Protein AF-A0A1B6JA89-F1 (afdb_monomer)

InterPro domains:
  IPR003101 Coactivator CBP, KIX domain [PF02172] (1-78)
  IPR003101 Coactivator CBP, KIX domain [PS50952] (1-77)
  IPR013178 Histone acetyltransferase Rtt109/CBP [PTHR13808] (1-125)
  IPR036529 Coactivator CBP, KIX domain superfamily [G3DSA:1.10.246.20] (1-84)
  IPR036529 Coactivator CBP, KIX domain superfamily [SSF47040] (1-83)

Solvent-accessible surface area (backbone atoms only — not comparable to full-atom values): 7714 Å² total; per-residue (Å²): 113,80,52,58,78,78,55,51,69,67,60,55,52,51,52,28,49,52,40,42,43,50,74,36,86,67,72,50,79,81,53,63,45,74,70,45,52,52,54,44,52,52,52,24,45,49,54,50,51,51,41,61,66,72,36,91,43,62,67,50,28,52,51,53,48,52,53,49,43,52,52,50,34,50,56,49,50,55,53,49,52,53,50,52,50,55,50,51,55,53,50,54,54,53,53,52,54,54,54,53,55,55,55,55,56,55,55,60,68,72,67,61,78,78,73,73,70,65,64,62,61,58,58,61,66,75,67,66,80,81,76,84,132

Radius of gyration: 36.79 Å; Cα contacts (8 Å, |Δi|>4): 42; chains: 1; bounding box: 69×22×114 Å

Sequence (133 aa):
KEWHQSVITNI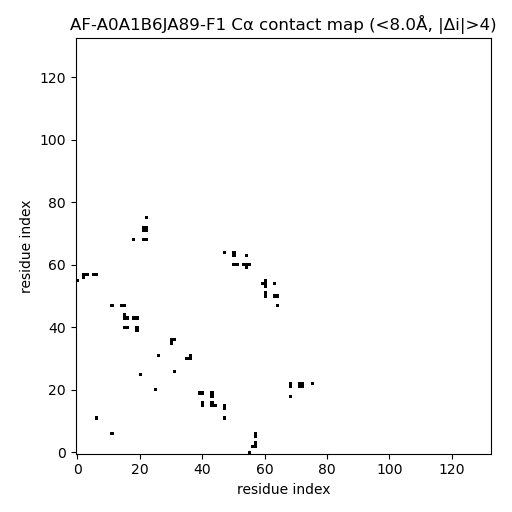RNHLVHKLVEAIFLSPDPNALREQGMHNLVAYARKIEGDMYKIANSKSEYYHLLAKKIYKIQKELEEKRQKRKELQMKQQEQQQQVQNQQQQQQQQQQQAQPQPPQQQQQQQQQQMRPTTGS

Organism: NCBI:txid320908

Secondary structure (DSSP, 8-state):
-GGGTTS-HHHHHHHHHHHHHHH-SS--TTTTSHHHHHHHHHHHHHHHHHHHHH-SSHHHHHHHHHHHHHHHHHHHHHHHHHHHHHHHHHHHHHHHHHHHHHHHHHHHHHTPPPPTHHHHHHHHHTT------

pLDDT: mean 77.43, std 12.8, range [49.16, 93.56]

Structure (mmCIF, N/CA/C/O backbone):
data_AF-A0A1B6JA89-F1
#
_entry.id   AF-A0A1B6JA89-F1
#
loop_
_atom_site.group_PDB
_atom_site.id
_atom_site.type_symbol
_atom_site.label_atom_id
_atom_site.label_alt_id
_atom_site.label_comp_id
_atom_site.label_asym_id
_atom_site.label_entity_id
_atom_site.label_seq_id
_atom_site.pdbx_PDB_ins_code
_atom_site.Cartn_x
_atom_site.Cartn_y
_atom_site.Cartn_z
_atom_site.occupancy
_atom_site.B_iso_or_equiv
_atom_site.auth_seq_id
_atom_site.auth_comp_id
_atom_site.auth_asym_id
_atom_site.auth_atom_id
_atom_site.pdbx_PDB_model_num
ATOM 1 N N . LYS A 1 1 ? 14.864 0.910 -23.995 1.00 75.75 1 LYS A N 1
ATOM 2 C CA . LYS A 1 1 ? 16.021 1.022 -23.072 1.00 75.75 1 LYS A CA 1
ATOM 3 C C . LYS A 1 1 ? 16.668 -0.359 -23.002 1.00 75.75 1 LYS A C 1
ATOM 5 O O . LYS A 1 1 ? 15.913 -1.308 -22.867 1.00 75.75 1 LYS A O 1
ATOM 10 N N . GLU A 1 2 ? 17.987 -0.524 -23.133 1.00 79.25 2 GLU A N 1
ATOM 11 C CA . GLU A 1 2 ? 18.596 -1.873 -23.247 1.00 79.25 2 GLU A CA 1
ATOM 12 C C . GLU A 1 2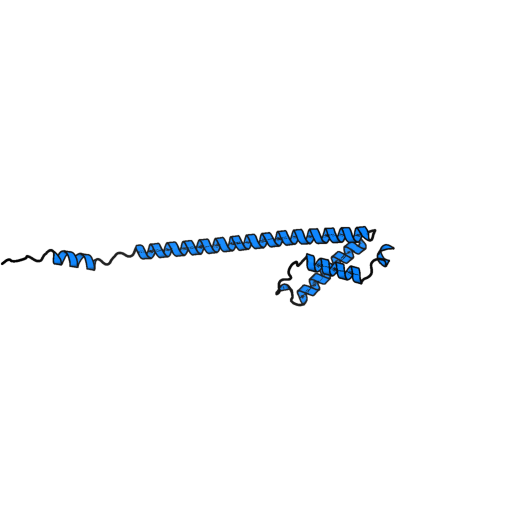 ? 18.285 -2.788 -22.052 1.00 79.25 2 GLU A C 1
ATOM 14 O O . GLU A 1 2 ? 17.995 -3.970 -22.219 1.00 79.25 2 GLU A O 1
ATOM 19 N N . TRP A 1 3 ? 18.188 -2.214 -20.849 1.00 86.25 3 TRP A N 1
ATOM 20 C CA . TRP A 1 3 ? 17.828 -2.956 -19.640 1.00 86.25 3 TRP A CA 1
ATOM 21 C C . TRP A 1 3 ? 16.427 -3.593 -19.687 1.00 86.25 3 TRP A C 1
ATOM 23 O O . TRP A 1 3 ? 16.172 -4.549 -18.954 1.00 86.25 3 TRP A O 1
ATOM 33 N N . HIS A 1 4 ? 15.525 -3.096 -20.548 1.00 84.50 4 HIS A N 1
ATOM 34 C CA . HIS A 1 4 ? 14.179 -3.647 -20.738 1.00 84.50 4 HIS A CA 1
ATOM 35 C C . HIS A 1 4 ? 14.213 -5.085 -21.253 1.00 84.50 4 HIS A C 1
ATOM 37 O O . HIS A 1 4 ? 13.359 -5.872 -20.855 1.00 84.50 4 HIS A O 1
ATOM 43 N N . GLN A 1 5 ? 15.210 -5.444 -22.068 1.00 80.19 5 GLN A N 1
ATOM 44 C CA . GLN A 1 5 ? 15.377 -6.815 -22.559 1.00 80.19 5 GLN A CA 1
ATOM 45 C C . GLN A 1 5 ? 15.901 -7.764 -21.473 1.00 80.19 5 GLN A C 1
ATOM 47 O O . GLN A 1 5 ? 15.612 -8.956 -21.486 1.00 80.19 5 GLN A O 1
ATOM 52 N N . SER A 1 6 ? 16.610 -7.229 -20.476 1.00 77.81 6 SER A N 1
ATOM 53 C CA . SER A 1 6 ? 17.123 -7.986 -19.327 1.00 77.81 6 SER A CA 1
ATOM 54 C C . SER A 1 6 ? 16.098 -8.170 -18.196 1.00 77.81 6 SER A C 1
ATOM 56 O O . SER A 1 6 ? 16.431 -8.743 -17.148 1.00 77.81 6 SER A O 1
ATOM 58 N N . VAL A 1 7 ? 14.880 -7.641 -18.356 1.00 77.50 7 VAL A N 1
ATOM 59 C CA . VAL A 1 7 ? 13.770 -7.766 -17.403 1.00 77.50 7 VAL A CA 1
ATOM 60 C C . VAL A 1 7 ? 12.639 -8.531 -18.079 1.00 77.50 7 VAL A C 1
ATOM 62 O O . VAL A 1 7 ? 11.746 -7.961 -18.700 1.00 77.50 7 VAL A O 1
ATOM 65 N N . ILE A 1 8 ? 12.696 -9.854 -17.943 1.00 83.25 8 ILE A N 1
ATOM 66 C CA . ILE A 1 8 ? 11.687 -10.761 -18.490 1.00 83.25 8 ILE A CA 1
ATOM 67 C C . ILE A 1 8 ? 10.342 -10.610 -17.767 1.00 83.25 8 ILE A C 1
ATOM 69 O O . ILE A 1 8 ? 10.282 -10.304 -16.572 1.00 83.25 8 ILE A O 1
ATOM 73 N N . THR A 1 9 ? 9.252 -10.895 -18.481 1.00 79.62 9 THR A N 1
ATOM 74 C CA . THR A 1 9 ? 7.862 -10.761 -18.007 1.00 79.62 9 THR A CA 1
ATOM 75 C C . THR A 1 9 ? 7.604 -11.471 -16.674 1.00 79.62 9 THR A C 1
ATOM 77 O O . THR A 1 9 ? 6.863 -10.958 -15.840 1.00 79.62 9 THR A O 1
ATOM 80 N N . ASN A 1 10 ? 8.269 -12.604 -16.423 1.00 82.62 10 ASN A N 1
ATOM 81 C CA . ASN A 1 10 ? 8.129 -13.345 -15.167 1.00 82.62 10 ASN A CA 1
ATOM 82 C C . ASN A 1 10 ? 8.577 -12.527 -13.939 1.00 82.62 10 ASN A C 1
ATOM 84 O O . ASN A 1 10 ? 7.904 -12.512 -12.913 1.00 82.62 10 ASN A O 1
ATOM 88 N N . ILE A 1 11 ? 9.676 -11.775 -14.061 1.00 84.62 11 ILE A N 1
ATOM 89 C CA . ILE A 1 11 ? 10.183 -10.922 -12.976 1.00 84.62 11 ILE A CA 1
ATOM 90 C C . ILE A 1 11 ? 9.214 -9.765 -12.717 1.00 84.62 11 ILE A C 1
ATOM 92 O O . ILE A 1 11 ? 8.939 -9.442 -11.564 1.00 84.62 11 ILE A O 1
ATOM 96 N N . ARG A 1 12 ? 8.645 -9.174 -13.773 1.00 86.00 12 ARG A N 1
ATOM 97 C CA . ARG A 1 12 ? 7.640 -8.106 -13.644 1.00 86.00 12 ARG A CA 1
ATOM 98 C C . ARG A 1 12 ? 6.386 -8.609 -12.930 1.00 86.00 12 ARG A C 1
ATOM 100 O O . ARG A 1 12 ? 5.909 -7.958 -12.006 1.00 86.00 12 ARG A O 1
ATOM 107 N N . ASN A 1 13 ? 5.914 -9.805 -13.279 1.00 86.25 13 ASN A N 1
ATOM 108 C CA . ASN A 1 13 ? 4.784 -10.445 -12.602 1.00 86.25 13 ASN A CA 1
ATOM 109 C C . ASN A 1 13 ? 5.080 -10.729 -11.123 1.00 86.25 13 ASN A C 1
ATOM 111 O O . ASN A 1 13 ? 4.248 -10.439 -10.265 1.00 86.25 13 ASN A O 1
ATOM 115 N N . HIS A 1 14 ? 6.280 -11.216 -10.804 1.00 87.31 14 HIS A N 1
ATOM 116 C CA . HIS A 1 14 ? 6.682 -11.440 -9.417 1.00 87.31 14 HIS A CA 1
ATOM 117 C C . HIS A 1 14 ? 6.684 -10.142 -8.589 1.00 87.31 14 HIS A C 1
ATOM 119 O O . HIS A 1 14 ? 6.227 -10.129 -7.448 1.00 87.31 14 HIS A O 1
ATOM 125 N N . LEU A 1 15 ? 7.137 -9.026 -9.168 1.00 86.88 15 LEU A N 1
ATOM 126 C CA . LEU A 1 15 ? 7.120 -7.719 -8.498 1.00 86.88 15 LEU A CA 1
ATOM 127 C C . LEU A 1 15 ? 5.700 -7.183 -8.300 1.00 86.88 15 LEU A C 1
ATOM 129 O O . LEU A 1 15 ? 5.414 -6.593 -7.261 1.00 86.88 15 LEU A O 1
ATOM 133 N N . VAL A 1 16 ? 4.800 -7.424 -9.256 1.00 87.12 16 VAL A N 1
ATOM 134 C CA . VAL A 1 16 ? 3.367 -7.130 -9.103 1.00 87.12 16 VAL A CA 1
ATOM 135 C C . VAL A 1 16 ? 2.777 -7.929 -7.943 1.00 87.12 16 VAL A C 1
ATOM 137 O O . VAL A 1 16 ? 2.050 -7.364 -7.133 1.00 87.12 16 VAL A O 1
ATOM 140 N N . HIS A 1 17 ? 3.115 -9.213 -7.813 1.00 85.56 17 HIS A N 1
ATOM 141 C CA . HIS A 1 17 ? 2.627 -10.034 -6.701 1.00 85.56 17 HIS A CA 1
ATOM 142 C C . HIS A 1 17 ? 3.181 -9.539 -5.360 1.00 85.56 17 HIS A C 1
ATOM 144 O O . HIS A 1 17 ? 2.409 -9.346 -4.427 1.00 85.56 17 HIS A O 1
ATOM 150 N N . LYS A 1 18 ? 4.475 -9.197 -5.291 1.00 85.44 18 LYS A N 1
ATOM 151 C CA . LYS A 1 18 ? 5.070 -8.564 -4.101 1.00 85.44 18 LYS A CA 1
ATOM 152 C C . LYS A 1 18 ? 4.426 -7.221 -3.750 1.00 85.44 18 LYS A C 1
ATOM 154 O O . LYS A 1 18 ? 4.301 -6.901 -2.574 1.00 85.44 18 LYS A O 1
ATOM 159 N N . LEU A 1 19 ? 4.012 -6.430 -4.744 1.00 85.62 19 LEU A N 1
ATOM 160 C CA . LEU A 1 19 ? 3.225 -5.213 -4.525 1.00 85.62 19 LEU A CA 1
ATOM 161 C C . LEU A 1 19 ? 1.858 -5.548 -3.915 1.00 85.62 19 LEU A C 1
ATOM 163 O O . LEU A 1 19 ? 1.465 -4.902 -2.953 1.00 85.62 19 LEU A O 1
ATOM 167 N N . VAL A 1 20 ? 1.151 -6.557 -4.428 1.00 84.81 20 VAL A N 1
ATOM 168 C CA . VAL A 1 20 ? -0.150 -6.983 -3.881 1.00 84.81 20 VAL A CA 1
ATOM 169 C C . VAL A 1 20 ? -0.011 -7.493 -2.441 1.00 84.81 20 VAL A C 1
ATOM 171 O O . VAL A 1 20 ? -0.752 -7.036 -1.572 1.00 84.81 20 VAL A O 1
ATOM 174 N N . GLU A 1 21 ? 0.970 -8.356 -2.166 1.00 81.81 21 GLU A N 1
ATOM 175 C CA . GLU A 1 21 ? 1.283 -8.866 -0.818 1.00 81.81 21 GLU A CA 1
ATOM 176 C C . GLU A 1 21 ? 1.639 -7.737 0.154 1.00 81.81 21 GLU A C 1
ATOM 178 O O . GLU A 1 21 ? 1.173 -7.703 1.288 1.00 81.81 21 GLU A O 1
ATOM 183 N N . ALA A 1 22 ? 2.444 -6.773 -0.295 1.00 81.38 22 ALA A N 1
ATOM 184 C CA . ALA A 1 22 ? 2.820 -5.621 0.510 1.00 81.38 22 ALA A CA 1
ATOM 185 C C . ALA A 1 22 ? 1.625 -4.732 0.877 1.00 81.38 22 ALA A C 1
ATOM 187 O O . ALA A 1 22 ? 1.584 -4.168 1.966 1.00 81.38 22 ALA A O 1
ATOM 188 N N . ILE A 1 23 ? 0.669 -4.576 -0.036 1.00 77.38 23 ILE A N 1
ATOM 189 C CA . ILE A 1 23 ? -0.534 -3.772 0.198 1.00 77.38 23 ILE A CA 1
ATOM 190 C C . ILE A 1 23 ? -1.488 -4.521 1.147 1.00 77.38 23 ILE A C 1
ATOM 192 O O . ILE A 1 23 ? -2.171 -3.889 1.952 1.00 77.38 23 ILE A O 1
ATOM 196 N N . PHE A 1 24 ? -1.498 -5.856 1.117 1.00 67.62 24 PHE A N 1
ATOM 197 C CA . PHE A 1 24 ? -2.346 -6.690 1.969 1.00 67.62 24 PHE A CA 1
ATOM 198 C C . PHE A 1 24 ? -1.524 -7.747 2.700 1.00 67.62 24 PHE A C 1
ATOM 200 O O . PHE A 1 24 ? -1.560 -8.926 2.361 1.00 67.62 24 PHE A O 1
ATOM 207 N N . LEU A 1 25 ? -0.848 -7.324 3.774 1.00 65.25 25 LEU A N 1
ATOM 208 C CA . LEU A 1 25 ? -0.126 -8.212 4.699 1.00 65.25 25 LEU A CA 1
ATOM 209 C C . LEU A 1 25 ? -1.024 -9.313 5.316 1.00 65.25 25 LEU A C 1
ATOM 211 O O . LEU A 1 25 ? -0.522 -10.273 5.889 1.00 65.25 25 LEU A O 1
ATOM 215 N N . SER A 1 26 ? -2.349 -9.189 5.185 1.00 58.03 26 SER A N 1
ATOM 216 C CA . SER A 1 26 ? -3.329 -10.265 5.332 1.00 58.03 26 SER A CA 1
ATOM 217 C C . SER A 1 26 ? -4.578 -9.861 4.536 1.00 58.03 26 SER A C 1
ATOM 219 O O . SER A 1 26 ? -5.237 -8.890 4.922 1.00 58.03 26 SER A O 1
ATOM 221 N N . PRO A 1 27 ? -4.882 -10.488 3.386 1.00 60.62 27 PRO A N 1
ATOM 222 C CA . PRO A 1 27 ? -6.112 -10.187 2.671 1.00 60.62 27 PRO A CA 1
ATOM 223 C C . PRO A 1 27 ? -7.287 -10.584 3.566 1.00 60.62 27 PRO A C 1
ATOM 225 O O . PRO A 1 27 ? -7.443 -11.752 3.916 1.00 60.62 27 PRO A O 1
ATOM 228 N N . ASP A 1 28 ? -8.088 -9.595 3.967 1.00 60.41 28 ASP A N 1
ATOM 229 C CA . ASP A 1 28 ? -9.354 -9.830 4.659 1.00 60.41 28 ASP A CA 1
ATOM 230 C C . ASP A 1 28 ? -10.153 -10.868 3.843 1.00 60.41 28 ASP A C 1
ATOM 232 O O . ASP A 1 28 ? -10.322 -10.669 2.632 1.00 60.41 28 ASP A O 1
ATOM 236 N N . PRO A 1 29 ? -10.639 -11.966 4.452 1.00 60.84 29 PRO A N 1
ATOM 237 C CA . PRO A 1 29 ? -11.468 -12.958 3.768 1.00 60.84 29 PRO A CA 1
ATOM 238 C C . PRO A 1 29 ? -12.640 -12.331 2.995 1.00 60.84 29 PRO A C 1
ATOM 240 O O . PRO A 1 29 ? -13.044 -12.846 1.954 1.00 60.84 29 PRO A O 1
ATOM 243 N N . ASN A 1 30 ? -13.145 -11.177 3.449 1.00 60.94 30 ASN A N 1
ATOM 244 C CA . ASN A 1 30 ? -14.200 -10.425 2.768 1.00 60.94 30 ASN A CA 1
ATOM 245 C C . ASN A 1 30 ? -13.710 -9.642 1.535 1.00 60.94 30 ASN A C 1
ATOM 247 O O . ASN A 1 30 ? -14.487 -9.408 0.606 1.00 60.94 30 ASN A O 1
ATOM 251 N N . ALA A 1 31 ? -12.435 -9.240 1.501 1.00 58.47 31 ALA A N 1
ATOM 252 C CA . ALA A 1 31 ? -11.805 -8.552 0.368 1.00 58.47 31 ALA A CA 1
ATOM 253 C C . ALA A 1 31 ? -11.374 -9.517 -0.753 1.00 58.47 31 ALA A C 1
ATOM 255 O O . ALA A 1 31 ? -11.175 -9.093 -1.892 1.00 58.47 31 ALA A O 1
ATOM 256 N N . LEU A 1 32 ? -11.282 -10.813 -0.442 1.00 59.03 32 LEU A N 1
ATOM 257 C CA . LEU A 1 32 ? -10.974 -11.912 -1.363 1.00 59.03 32 LEU A CA 1
ATOM 258 C C . LEU A 1 32 ? -12.098 -12.237 -2.361 1.00 59.03 32 LEU A C 1
ATOM 260 O O . LEU A 1 32 ? -11.931 -13.123 -3.198 1.00 59.03 32 LEU A O 1
ATOM 264 N N . ARG A 1 33 ? -13.233 -11.527 -2.316 1.00 64.44 33 ARG A N 1
ATOM 265 C CA . ARG A 1 33 ? -14.268 -11.645 -3.352 1.00 64.44 33 ARG A CA 1
ATOM 266 C C . ARG A 1 33 ? -13.659 -11.258 -4.704 1.00 64.44 33 ARG A C 1
ATOM 268 O O . ARG A 1 33 ? -12.964 -10.252 -4.802 1.00 64.44 33 ARG A O 1
ATOM 275 N N . GLU A 1 34 ? -13.931 -12.057 -5.733 1.00 58.84 34 GLU A N 1
ATOM 276 C CA . GLU A 1 34 ? -13.275 -12.093 -7.057 1.00 58.84 34 GLU A CA 1
ATOM 277 C C . GLU A 1 34 ? -12.949 -10.716 -7.681 1.00 58.84 34 GLU A C 1
ATOM 279 O O . GLU A 1 34 ? -11.886 -10.507 -8.265 1.00 58.84 34 GLU A O 1
ATOM 284 N N . GLN A 1 35 ? -13.829 -9.729 -7.494 1.00 64.69 35 GLN A N 1
ATOM 285 C CA . GLN A 1 35 ? -13.657 -8.365 -8.003 1.00 64.69 35 GLN A CA 1
ATOM 286 C C . GLN A 1 35 ? -12.562 -7.560 -7.272 1.00 64.69 35 GLN A C 1
ATOM 288 O O . GLN A 1 35 ? -11.905 -6.710 -7.876 1.00 64.69 35 GLN A O 1
ATOM 293 N N . GLY A 1 36 ? -12.337 -7.825 -5.982 1.00 72.50 36 GLY A N 1
ATOM 294 C CA . GLY A 1 36 ? -11.298 -7.188 -5.175 1.00 72.50 36 GLY A CA 1
ATOM 295 C C . GLY A 1 36 ? -9.904 -7.572 -5.658 1.00 72.50 36 GLY A C 1
ATOM 296 O O . GLY A 1 36 ? -9.111 -6.697 -6.000 1.00 72.50 36 GLY A O 1
ATOM 297 N N . MET A 1 37 ? -9.635 -8.872 -5.792 1.00 76.38 37 MET A N 1
ATOM 298 C CA . MET A 1 37 ? -8.329 -9.385 -6.225 1.00 76.38 37 MET A CA 1
ATOM 299 C C . MET A 1 37 ? -7.909 -8.818 -7.592 1.00 76.38 37 MET A C 1
ATOM 301 O O . MET A 1 37 ? -6.779 -8.350 -7.753 1.00 76.38 37 MET A O 1
ATOM 305 N N . HIS A 1 38 ? -8.828 -8.782 -8.564 1.00 80.31 38 HIS A N 1
ATOM 306 C CA . HIS A 1 38 ? -8.550 -8.240 -9.898 1.00 80.31 38 HIS A CA 1
ATOM 307 C C . HIS A 1 38 ? -8.194 -6.747 -9.874 1.00 80.31 38 HIS A C 1
ATOM 309 O O . HIS A 1 38 ? -7.224 -6.338 -10.519 1.00 80.31 38 HIS A O 1
ATOM 315 N N . ASN A 1 39 ? -8.912 -5.938 -9.090 1.00 82.56 39 ASN A N 1
ATOM 316 C CA . ASN A 1 39 ? -8.631 -4.505 -8.963 1.00 82.56 39 ASN A CA 1
ATOM 317 C C . ASN A 1 39 ? -7.256 -4.239 -8.334 1.00 82.56 39 ASN A C 1
ATOM 319 O O . ASN A 1 39 ? -6.553 -3.308 -8.736 1.00 82.56 39 ASN A O 1
ATOM 323 N N . LEU A 1 40 ? -6.843 -5.077 -7.383 1.00 82.81 40 LEU A N 1
ATOM 324 C CA . LEU A 1 40 ? -5.543 -4.962 -6.724 1.00 82.81 40 LEU A CA 1
ATOM 325 C C . LEU A 1 40 ? -4.392 -5.316 -7.654 1.00 82.81 40 LEU A C 1
ATOM 327 O O . LEU A 1 40 ? -3.414 -4.572 -7.741 1.00 82.81 40 LEU A O 1
ATOM 331 N N . VAL A 1 41 ? -4.536 -6.410 -8.400 1.00 84.81 41 VAL A N 1
ATOM 332 C CA . VAL A 1 41 ? -3.557 -6.798 -9.418 1.00 84.81 41 VAL A CA 1
ATOM 333 C C . VAL A 1 41 ? -3.457 -5.715 -10.495 1.00 84.81 41 VAL A C 1
ATOM 335 O O . VAL A 1 41 ? -2.349 -5.364 -10.903 1.00 84.81 41 VAL A O 1
ATOM 338 N N . ALA A 1 42 ? -4.578 -5.127 -10.923 1.00 88.62 42 ALA A N 1
ATOM 339 C CA . ALA A 1 42 ? -4.579 -4.021 -11.880 1.00 88.62 42 ALA A CA 1
ATOM 340 C C . ALA A 1 42 ? -3.846 -2.780 -11.337 1.00 88.62 42 ALA A C 1
ATOM 342 O O . ALA A 1 42 ? -3.020 -2.190 -12.039 1.00 88.62 42 ALA A O 1
ATOM 343 N N . TYR A 1 43 ? -4.087 -2.414 -10.076 1.00 88.56 43 TYR A N 1
ATOM 344 C CA . TYR A 1 43 ? -3.399 -1.300 -9.422 1.00 88.56 43 TYR A CA 1
ATOM 345 C C . TYR A 1 43 ? -1.887 -1.546 -9.291 1.00 88.56 43 TYR A C 1
ATOM 347 O O . TYR A 1 43 ? -1.082 -0.684 -9.654 1.00 88.56 43 TYR A O 1
ATOM 355 N N . ALA A 1 44 ? -1.487 -2.741 -8.851 1.00 89.56 44 ALA A N 1
ATOM 356 C CA . ALA A 1 44 ? -0.083 -3.129 -8.738 1.00 89.56 44 ALA A CA 1
ATOM 357 C C . ALA A 1 44 ? 0.625 -3.159 -10.106 1.00 89.56 44 ALA A C 1
ATOM 359 O O . ALA A 1 44 ? 1.745 -2.658 -10.224 1.00 89.56 44 ALA A O 1
ATOM 360 N N . ARG A 1 45 ? -0.040 -3.651 -11.163 1.00 90.75 45 ARG A N 1
ATOM 361 C CA . ARG A 1 45 ? 0.469 -3.584 -12.547 1.00 90.75 45 ARG A CA 1
ATOM 362 C C . ARG A 1 45 ? 0.675 -2.154 -13.023 1.00 90.75 45 ARG A C 1
ATOM 364 O O . ARG A 1 45 ? 1.662 -1.886 -13.699 1.00 90.75 45 ARG A O 1
ATOM 371 N N . LYS A 1 46 ? -0.226 -1.232 -12.672 1.00 92.00 46 LYS A N 1
ATOM 372 C CA . LYS A 1 46 ? -0.071 0.184 -13.025 1.00 92.00 46 LYS A CA 1
ATOM 373 C C . LYS A 1 46 ? 1.173 0.781 -12.367 1.00 92.00 46 LYS A C 1
ATOM 375 O O . LYS A 1 46 ? 1.986 1.380 -13.061 1.00 92.00 46 LYS A O 1
ATOM 380 N N . ILE A 1 47 ? 1.358 0.551 -11.065 1.00 90.94 47 ILE A N 1
ATOM 381 C CA . ILE A 1 47 ? 2.552 1.008 -10.337 1.00 90.94 47 ILE A CA 1
ATOM 382 C C . ILE A 1 47 ? 3.825 0.440 -10.969 1.00 90.94 47 ILE A C 1
ATOM 384 O O . ILE A 1 47 ? 4.764 1.189 -11.231 1.00 90.94 47 ILE A O 1
ATOM 388 N N . GLU A 1 48 ? 3.859 -0.870 -11.214 1.00 93.31 48 GLU A N 1
ATOM 389 C CA . GLU A 1 48 ? 5.001 -1.524 -11.850 1.00 93.31 48 GLU A CA 1
ATOM 390 C C . GLU A 1 48 ? 5.298 -0.924 -13.224 1.00 93.31 48 GLU A C 1
ATOM 392 O O . GLU A 1 48 ? 6.443 -0.562 -13.495 1.00 93.31 48 GLU A O 1
ATOM 397 N N . GLY A 1 49 ? 4.268 -0.751 -14.052 1.00 92.56 49 GLY A N 1
ATOM 398 C CA . GLY A 1 49 ? 4.392 -0.171 -15.382 1.00 92.56 49 GLY A CA 1
ATOM 399 C C . GLY A 1 49 ? 4.897 1.271 -15.357 1.00 92.56 49 GLY A C 1
ATOM 400 O O . GLY A 1 49 ? 5.722 1.640 -16.194 1.00 92.56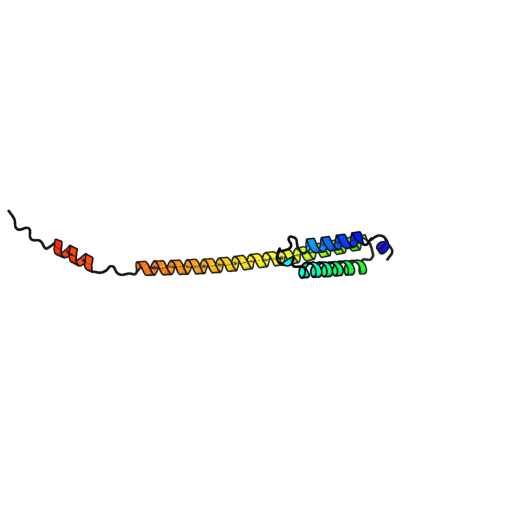 49 GLY A O 1
ATOM 401 N N . ASP A 1 50 ? 4.458 2.072 -14.386 1.00 92.69 50 ASP A N 1
ATOM 402 C CA . ASP A 1 50 ? 4.942 3.440 -14.200 1.00 92.69 50 ASP A CA 1
ATOM 403 C C . ASP A 1 50 ? 6.427 3.436 -13.813 1.00 92.69 50 ASP A C 1
ATOM 405 O O . ASP A 1 50 ? 7.224 4.126 -14.453 1.00 92.69 50 ASP A O 1
ATOM 409 N N . MET A 1 51 ? 6.835 2.598 -12.849 1.00 92.19 51 MET A N 1
ATOM 410 C CA . MET A 1 51 ? 8.247 2.471 -12.450 1.00 92.19 51 MET A CA 1
ATOM 411 C C . MET A 1 51 ? 9.120 1.968 -13.609 1.00 92.19 51 MET A C 1
ATOM 413 O O . MET A 1 51 ? 10.233 2.456 -13.814 1.00 92.19 51 MET A O 1
ATOM 417 N N . TYR A 1 52 ? 8.599 1.034 -14.407 1.00 89.12 52 TYR A N 1
ATOM 418 C CA . TYR A 1 52 ? 9.279 0.472 -15.573 1.00 89.12 52 TYR A CA 1
ATOM 419 C C . TYR A 1 52 ? 9.531 1.511 -16.676 1.00 89.12 52 TYR A C 1
ATOM 421 O O . TYR A 1 52 ? 10.558 1.471 -17.363 1.00 89.12 52 TYR A O 1
ATOM 429 N N . LYS A 1 53 ? 8.604 2.461 -16.849 1.00 90.38 53 LYS A N 1
ATOM 430 C CA . LYS A 1 53 ? 8.739 3.558 -17.816 1.00 90.38 53 LYS A CA 1
ATOM 431 C C . LYS A 1 53 ? 9.727 4.621 -17.338 1.00 90.38 53 LYS A C 1
ATOM 433 O O . LYS A 1 53 ? 10.581 5.033 -18.129 1.00 90.38 53 LYS A O 1
ATOM 438 N N . ILE A 1 54 ? 9.641 5.042 -16.073 1.00 91.75 54 ILE A N 1
ATOM 439 C CA . ILE A 1 54 ? 10.462 6.150 -15.551 1.00 91.75 54 ILE A CA 1
ATOM 440 C C . ILE A 1 54 ? 11.921 5.754 -15.299 1.00 91.75 54 ILE A C 1
ATOM 442 O O . ILE A 1 54 ? 12.804 6.581 -15.498 1.00 91.75 54 ILE A O 1
ATOM 446 N N . ALA A 1 55 ? 12.200 4.501 -14.929 1.00 93.12 55 ALA A N 1
ATOM 447 C CA . ALA A 1 55 ? 13.553 4.070 -14.586 1.00 93.12 55 ALA A CA 1
ATOM 448 C C . ALA A 1 55 ? 14.500 4.086 -15.794 1.00 93.12 55 ALA A C 1
ATOM 450 O O . ALA A 1 55 ? 14.157 3.634 -16.892 1.00 93.12 55 ALA A O 1
ATOM 451 N N . ASN A 1 56 ? 15.719 4.576 -15.609 1.00 91.31 56 ASN A N 1
ATOM 452 C CA . ASN A 1 56 ? 16.749 4.636 -16.646 1.00 91.31 56 ASN A CA 1
ATOM 453 C C . ASN A 1 56 ? 17.657 3.404 -16.628 1.00 91.31 56 ASN A C 1
ATOM 455 O O . ASN A 1 56 ? 18.260 3.080 -17.648 1.00 91.31 56 ASN A O 1
ATOM 459 N N . SER A 1 57 ? 17.674 2.663 -15.517 1.00 91.56 57 SER A N 1
ATOM 460 C CA . SER A 1 57 ? 18.415 1.409 -15.366 1.00 91.56 57 SER A CA 1
ATOM 461 C C . SER A 1 57 ? 17.610 0.327 -14.638 1.00 91.56 57 SER A C 1
ATOM 463 O O . SER A 1 57 ? 16.645 0.611 -13.928 1.00 91.56 57 SER A O 1
ATOM 465 N N . LYS A 1 58 ? 18.056 -0.932 -14.758 1.00 88.62 58 LYS A N 1
ATOM 466 C CA . LYS A 1 58 ? 17.490 -2.077 -14.022 1.00 88.62 58 LYS A CA 1
ATOM 467 C C . LYS A 1 58 ? 17.600 -1.902 -12.502 1.00 8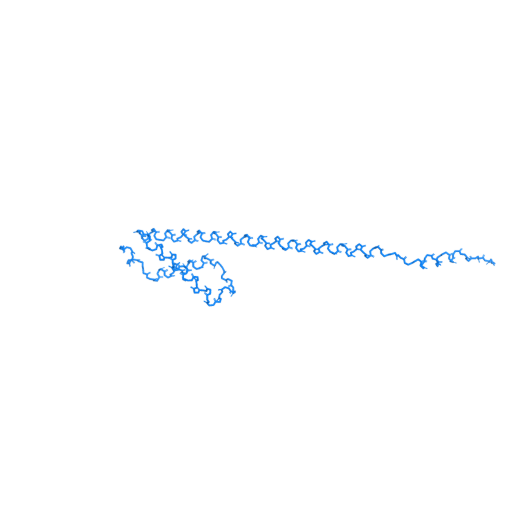8.62 58 LYS A C 1
ATOM 469 O O . LYS A 1 58 ? 16.663 -2.231 -11.784 1.00 88.62 58 LYS A O 1
ATOM 474 N N . SER A 1 59 ? 18.724 -1.369 -12.020 1.00 91.12 59 SER A N 1
ATOM 475 C CA . SER A 1 59 ? 18.935 -1.107 -10.589 1.00 91.12 59 SER A CA 1
ATOM 476 C C . SER A 1 59 ? 17.972 -0.036 -10.070 1.00 91.12 59 SER A C 1
ATOM 478 O O . SER A 1 59 ? 17.286 -0.238 -9.068 1.00 91.12 59 SER A O 1
ATOM 480 N N . GLU A 1 60 ? 17.838 1.067 -10.811 1.00 92.69 60 GLU A N 1
ATOM 481 C CA . GLU A 1 60 ? 16.915 2.151 -10.470 1.00 92.69 60 GLU A CA 1
ATOM 482 C C . GLU A 1 60 ? 15.457 1.674 -10.458 1.00 92.69 60 GLU A C 1
ATOM 484 O O . GLU A 1 60 ? 14.713 2.000 -9.538 1.00 92.69 60 GLU A O 1
ATOM 489 N N . TYR A 1 61 ? 15.065 0.833 -11.417 1.00 92.69 61 TYR A N 1
ATOM 490 C CA . TYR A 1 61 ? 13.738 0.218 -11.456 1.00 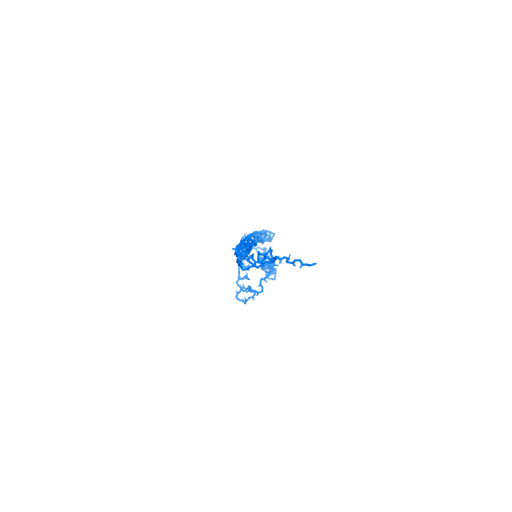92.69 61 TYR A CA 1
ATOM 491 C C . TYR A 1 61 ? 13.414 -0.563 -10.172 1.00 92.69 61 TYR A C 1
ATOM 493 O O . TYR A 1 61 ? 12.365 -0.337 -9.562 1.00 92.69 61 TYR A O 1
ATOM 501 N N . TYR A 1 62 ? 14.323 -1.430 -9.713 1.00 92.31 62 TYR A N 1
ATOM 502 C CA . TYR A 1 62 ? 14.121 -2.169 -8.463 1.00 92.31 62 TYR A CA 1
ATOM 503 C C . TYR A 1 62 ? 14.117 -1.257 -7.236 1.00 92.31 62 TYR A C 1
ATOM 505 O O . TYR A 1 62 ? 13.290 -1.440 -6.342 1.00 92.31 62 TYR A O 1
ATOM 513 N N . HIS A 1 63 ? 15.004 -0.261 -7.195 1.00 93.56 63 HIS A N 1
ATOM 514 C CA . HIS A 1 63 ? 15.075 0.680 -6.081 1.00 93.56 63 HIS A CA 1
ATOM 515 C C . HIS A 1 63 ? 13.786 1.504 -5.946 1.00 93.56 63 HIS A C 1
ATOM 517 O O . HIS A 1 63 ? 13.227 1.622 -4.852 1.00 93.56 63 HIS A O 1
ATOM 523 N N . LEU A 1 64 ? 13.271 2.029 -7.061 1.00 92.56 64 LEU A N 1
ATOM 524 C CA . LEU A 1 64 ? 12.020 2.786 -7.094 1.00 92.56 64 LEU A CA 1
ATOM 525 C C . LEU A 1 64 ? 10.830 1.926 -6.660 1.00 92.56 64 LEU A C 1
ATOM 527 O O . LEU A 1 64 ? 10.000 2.384 -5.871 1.00 92.56 64 LEU A O 1
ATOM 531 N N . LEU A 1 65 ? 10.775 0.668 -7.106 1.00 90.88 65 LEU A N 1
ATOM 532 C CA . LEU A 1 65 ? 9.744 -0.275 -6.679 1.00 90.88 65 LEU A CA 1
ATOM 533 C C . LEU A 1 65 ? 9.809 -0.579 -5.184 1.00 90.88 65 LEU A C 1
ATOM 535 O O . LEU A 1 65 ? 8.784 -0.486 -4.512 1.00 90.88 65 LEU A O 1
ATOM 539 N N . ALA A 1 66 ? 10.992 -0.878 -4.645 1.00 90.06 66 ALA A N 1
ATOM 540 C CA . ALA A 1 66 ? 11.168 -1.128 -3.215 1.00 90.06 66 ALA A CA 1
ATOM 541 C C . ALA A 1 66 ? 10.742 0.087 -2.376 1.00 90.06 66 ALA A C 1
ATOM 543 O O . ALA A 1 66 ? 9.994 -0.049 -1.406 1.00 90.06 66 ALA A O 1
ATOM 544 N N . LYS A 1 67 ? 11.133 1.296 -2.799 1.00 91.12 67 LYS A N 1
ATOM 545 C CA . LYS A 1 67 ? 10.726 2.549 -2.148 1.00 91.12 67 LYS A CA 1
ATOM 546 C C . LYS A 1 67 ? 9.212 2.762 -2.209 1.00 91.12 67 LYS A C 1
ATOM 548 O O . LYS A 1 67 ? 8.611 3.203 -1.228 1.00 91.12 67 LYS A O 1
ATOM 553 N N . LYS A 1 68 ? 8.583 2.44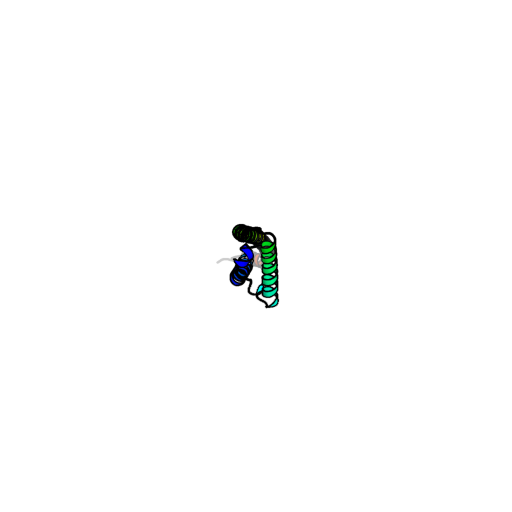8 -3.345 1.00 89.56 68 LYS A N 1
ATOM 554 C CA . LYS A 1 68 ? 7.131 2.568 -3.522 1.00 89.56 68 LYS A CA 1
ATOM 555 C C . LYS A 1 68 ? 6.374 1.562 -2.653 1.00 89.56 68 LYS A C 1
ATOM 557 O O . LYS A 1 68 ? 5.422 1.963 -1.990 1.00 89.56 68 LYS A O 1
ATOM 562 N N . ILE A 1 69 ? 6.833 0.311 -2.612 1.00 88.50 69 ILE A N 1
ATOM 563 C CA . ILE A 1 69 ? 6.320 -0.749 -1.731 1.00 88.50 69 ILE A CA 1
ATOM 564 C C . ILE A 1 69 ? 6.383 -0.297 -0.270 1.00 88.50 69 ILE A C 1
ATOM 566 O O . ILE A 1 69 ? 5.363 -0.310 0.413 1.00 88.50 69 ILE A O 1
ATOM 570 N N . TYR A 1 70 ? 7.546 0.180 0.182 1.00 88.94 70 TYR A N 1
ATOM 571 C CA . TYR A 1 70 ? 7.734 0.637 1.558 1.00 88.94 70 TYR A CA 1
ATOM 572 C C . TYR A 1 70 ? 6.799 1.796 1.923 1.00 88.94 70 TYR A C 1
ATOM 574 O O . TYR A 1 70 ? 6.164 1.780 2.976 1.00 88.94 70 TYR A O 1
ATOM 582 N N . LYS A 1 71 ? 6.664 2.792 1.035 1.00 90.25 71 LYS A N 1
ATOM 583 C CA . LYS A 1 71 ? 5.772 3.933 1.271 1.00 90.25 71 LYS A CA 1
ATOM 584 C C . LYS A 1 71 ? 4.312 3.495 1.403 1.00 90.25 71 LYS A C 1
ATOM 586 O O . LYS A 1 71 ? 3.636 3.948 2.319 1.00 90.25 71 LYS A O 1
ATOM 591 N N . ILE A 1 72 ? 3.847 2.603 0.528 1.00 87.94 72 ILE A N 1
ATOM 592 C CA . ILE A 1 72 ? 2.467 2.111 0.584 1.00 87.94 72 ILE A CA 1
ATOM 593 C C . ILE A 1 72 ? 2.233 1.276 1.849 1.00 87.94 72 ILE A C 1
ATOM 595 O O . ILE A 1 72 ? 1.228 1.487 2.522 1.00 87.94 72 ILE A O 1
ATOM 599 N N . GLN A 1 73 ? 3.165 0.385 2.210 1.00 84.38 73 GLN A N 1
ATOM 600 C CA . GLN A 1 73 ? 3.084 -0.382 3.460 1.00 84.38 73 GLN A CA 1
ATOM 601 C C . GLN A 1 73 ? 2.957 0.540 4.671 1.00 84.38 73 GLN A C 1
ATOM 603 O O . GLN A 1 73 ? 2.060 0.358 5.490 1.00 84.38 73 GLN A O 1
ATOM 608 N N . LYS A 1 74 ? 3.816 1.561 4.758 1.00 87.38 74 LYS A N 1
ATOM 609 C CA . LYS A 1 74 ? 3.802 2.511 5.872 1.00 87.38 74 LYS A CA 1
ATOM 610 C C . LYS A 1 74 ? 2.481 3.282 5.953 1.00 87.38 74 LYS A C 1
ATOM 612 O O . LYS A 1 74 ? 1.878 3.335 7.019 1.00 87.38 74 LYS A O 1
ATOM 617 N N . GLU A 1 75 ? 2.005 3.827 4.833 1.00 87.69 75 GLU A N 1
ATOM 618 C CA . GLU A 1 75 ? 0.735 4.569 4.781 1.00 87.69 75 GLU A CA 1
ATOM 619 C C . GLU A 1 75 ? -0.474 3.688 5.156 1.00 87.69 75 GLU A C 1
ATOM 621 O O . GLU A 1 75 ? -1.413 4.149 5.812 1.00 87.69 75 GLU A O 1
ATOM 626 N N . LEU A 1 76 ? -0.467 2.411 4.763 1.00 84.56 76 LEU A N 1
ATOM 627 C CA . LEU A 1 76 ? -1.532 1.469 5.113 1.00 84.56 76 LEU A CA 1
ATOM 628 C C . LEU A 1 76 ? -1.478 1.042 6.576 1.00 84.56 76 LEU A C 1
ATOM 630 O O . LEU A 1 76 ? -2.532 0.960 7.210 1.00 84.56 76 LEU A O 1
ATOM 634 N N . GLU A 1 77 ? -0.285 0.818 7.123 1.00 86.00 77 GLU A N 1
ATOM 635 C CA . GLU A 1 77 ? -0.108 0.481 8.535 1.00 86.00 77 GLU A CA 1
ATOM 636 C C . GLU A 1 77 ? -0.582 1.626 9.438 1.00 86.00 77 GLU A C 1
ATOM 638 O O . GLU A 1 77 ? -1.361 1.401 10.363 1.00 86.00 77 GLU A O 1
ATOM 643 N N . GLU A 1 78 ? -0.223 2.872 9.115 1.00 87.62 78 GLU A N 1
ATOM 644 C CA . GLU A 1 78 ? -0.714 4.056 9.833 1.00 87.62 78 GLU A CA 1
ATOM 645 C C . GLU A 1 78 ? -2.250 4.137 9.801 1.00 87.62 78 GLU A C 1
ATOM 647 O O . GLU A 1 78 ? -2.905 4.388 10.820 1.00 87.62 78 GLU A O 1
ATOM 652 N N . LYS A 1 79 ? -2.860 3.850 8.643 1.00 84.94 79 LYS A N 1
ATOM 653 C CA . LYS A 1 79 ? -4.323 3.834 8.495 1.00 84.94 79 LYS A CA 1
ATOM 654 C C . LYS A 1 79 ? -4.976 2.689 9.275 1.00 84.94 79 LYS A C 1
ATOM 656 O O . LYS A 1 79 ? -6.077 2.873 9.805 1.00 84.94 79 LYS A O 1
ATOM 661 N N . ARG A 1 80 ? -4.323 1.527 9.359 1.00 84.31 80 ARG A N 1
ATOM 662 C CA . ARG A 1 80 ? -4.775 0.372 10.149 1.00 84.31 80 ARG A CA 1
ATOM 663 C C . ARG A 1 80 ? -4.734 0.683 11.641 1.00 84.31 80 ARG A C 1
ATOM 665 O O . ARG A 1 80 ? -5.732 0.464 12.328 1.00 84.31 80 ARG A O 1
ATOM 672 N N . GLN A 1 81 ? -3.634 1.259 12.117 1.00 85.50 81 GLN A N 1
ATOM 673 C CA . GLN A 1 81 ? -3.472 1.644 13.515 1.00 85.50 81 GLN A CA 1
ATOM 674 C C . GLN A 1 81 ? -4.532 2.666 13.937 1.00 85.50 81 GLN A C 1
ATOM 676 O O . GLN A 1 81 ? -5.205 2.473 14.948 1.00 85.50 81 GLN A O 1
ATOM 681 N N . LYS A 1 82 ? -4.776 3.687 13.106 1.00 87.81 82 LYS A N 1
ATOM 682 C CA . LYS A 1 82 ? -5.818 4.690 13.369 1.00 87.81 82 LYS A CA 1
ATOM 683 C C . LYS A 1 82 ? -7.225 4.086 13.437 1.00 87.81 82 LYS A C 1
ATOM 685 O O . LYS A 1 82 ? -8.036 4.503 14.259 1.00 87.81 82 LYS A O 1
ATOM 690 N N . ARG A 1 83 ? -7.537 3.091 12.595 1.00 86.38 83 ARG A N 1
ATOM 691 C CA . ARG A 1 83 ? -8.819 2.360 12.668 1.00 86.38 83 ARG A CA 1
ATOM 692 C C . ARG A 1 83 ? -8.947 1.565 13.966 1.00 86.38 83 ARG A C 1
ATOM 694 O O . ARG A 1 83 ? -10.016 1.590 14.565 1.00 86.38 83 ARG A O 1
ATOM 701 N N . LYS A 1 84 ? -7.876 0.896 14.401 1.00 84.81 84 LYS A N 1
ATOM 702 C CA . LYS A 1 84 ? -7.856 0.140 15.662 1.00 84.81 84 LYS A CA 1
ATOM 703 C C . LYS A 1 84 ? -8.036 1.058 16.874 1.00 84.81 84 LYS A C 1
ATOM 705 O O . LYS A 1 84 ? -8.804 0.730 17.770 1.00 84.81 84 LYS A O 1
ATOM 710 N N . GLU A 1 85 ? -7.381 2.216 16.877 1.00 88.06 85 GLU A N 1
ATOM 711 C CA . GLU A 1 85 ? -7.531 3.231 17.928 1.00 88.06 85 GLU A CA 1
ATOM 712 C C . GLU A 1 85 ? -8.966 3.773 17.995 1.00 88.06 85 GLU A C 1
ATOM 714 O O . GLU A 1 85 ? -9.559 3.823 19.070 1.00 88.06 85 GLU A O 1
ATOM 719 N N . LEU A 1 86 ? -9.566 4.100 16.844 1.00 88.88 86 LEU A N 1
ATOM 720 C CA . LEU A 1 86 ? -10.971 4.517 16.779 1.00 88.88 86 LEU A CA 1
ATOM 721 C C . LEU A 1 86 ? -11.918 3.428 17.295 1.00 88.88 86 LEU A C 1
ATOM 723 O O . LEU A 1 86 ? -12.875 3.744 17.997 1.00 88.88 86 LEU A O 1
ATOM 727 N N . GLN A 1 87 ? -11.646 2.161 16.973 1.00 85.94 87 GLN A N 1
ATOM 728 C CA . GLN A 1 87 ? -12.458 1.034 17.427 1.00 85.94 87 GLN A CA 1
ATOM 729 C C . GLN A 1 87 ? -12.343 0.815 18.943 1.00 85.94 87 GLN A C 1
ATOM 731 O O . GLN A 1 87 ? -13.370 0.625 19.592 1.00 85.94 87 GLN A O 1
ATOM 736 N N . MET A 1 88 ? -11.138 0.920 19.521 1.00 87.38 88 MET A N 1
ATOM 737 C CA . MET A 1 88 ? -10.953 0.862 20.981 1.00 87.38 88 MET A CA 1
ATOM 738 C C . MET A 1 88 ? -11.668 2.014 21.685 1.00 87.38 88 MET A C 1
ATOM 740 O O . MET A 1 88 ? -12.431 1.775 22.616 1.00 87.38 88 MET A O 1
ATOM 744 N N . LYS A 1 89 ? -11.525 3.246 21.181 1.00 87.19 89 LYS A N 1
ATOM 745 C CA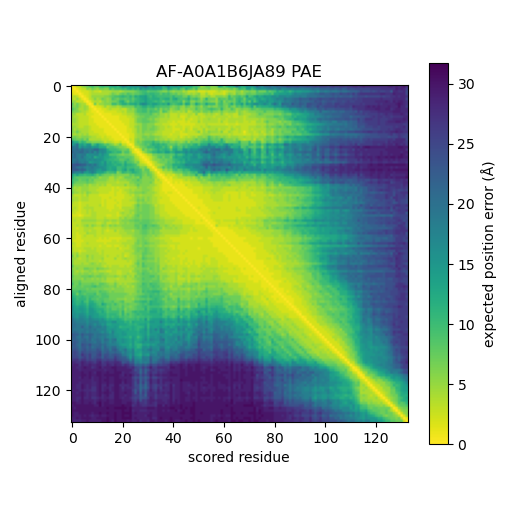 . LYS A 1 89 ? -12.195 4.415 21.764 1.00 87.19 89 LYS A CA 1
ATOM 746 C C . LYS A 1 89 ? -13.722 4.279 21.740 1.00 87.19 89 LYS A C 1
ATOM 748 O O . LYS A 1 89 ? -14.400 4.704 22.671 1.00 87.19 89 LYS A O 1
ATOM 753 N N . GLN A 1 90 ? -14.268 3.672 20.686 1.00 86.50 90 GLN A N 1
ATOM 754 C CA . GLN A 1 90 ? -15.703 3.413 20.565 1.00 86.50 90 GLN A CA 1
ATOM 755 C C . GLN A 1 90 ? -16.174 2.301 21.524 1.00 86.50 90 GLN A C 1
ATOM 757 O O . GLN A 1 90 ? -17.267 2.406 22.081 1.00 86.50 90 GLN A O 1
ATOM 762 N N . GLN A 1 91 ? -15.342 1.279 21.770 1.00 84.69 91 GLN A N 1
ATOM 763 C CA . GLN A 1 91 ? -15.598 0.249 22.786 1.00 84.69 91 GLN A CA 1
ATOM 764 C C . GLN A 1 91 ? -15.544 0.802 24.216 1.00 84.69 91 GLN A C 1
ATOM 766 O O . GLN A 1 91 ? -16.444 0.509 25.002 1.00 84.69 91 GLN A O 1
ATOM 771 N N . GLU A 1 92 ? -14.555 1.637 24.550 1.00 83.31 92 GLU A N 1
ATOM 772 C CA . GLU A 1 92 ? -14.469 2.289 25.867 1.00 83.31 92 GLU A CA 1
ATOM 773 C C . GLU A 1 92 ? -15.709 3.145 26.147 1.00 83.31 92 GLU A C 1
ATOM 775 O O . GLU A 1 92 ? -16.270 3.095 27.242 1.00 83.31 92 GLU A O 1
ATOM 780 N N . GLN A 1 93 ? -16.194 3.874 25.138 1.00 79.69 93 GLN A N 1
ATOM 781 C CA . GLN A 1 93 ? -17.380 4.714 25.283 1.00 79.69 93 GLN A CA 1
ATOM 782 C C . GLN A 1 93 ? -18.657 3.887 25.512 1.00 79.69 93 GLN A C 1
ATOM 784 O O . GLN A 1 93 ? -19.495 4.275 26.324 1.00 79.69 93 GLN A O 1
ATOM 789 N N . GLN A 1 94 ? -18.796 2.723 24.865 1.00 76.00 94 GLN A N 1
ATOM 790 C CA . GLN A 1 94 ? -19.910 1.803 25.138 1.00 76.00 94 GLN A CA 1
ATOM 791 C C . GLN A 1 94 ? -19.831 1.192 26.5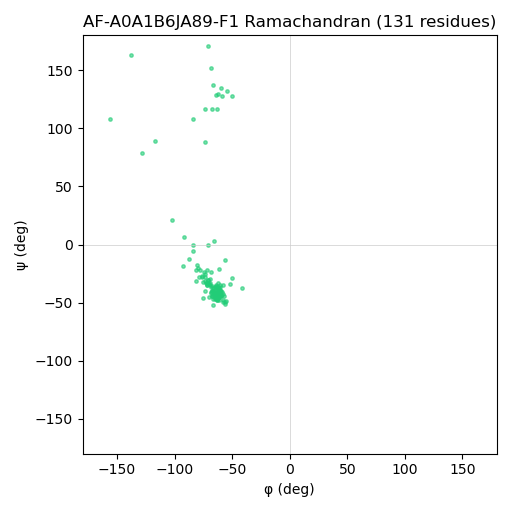41 1.00 76.00 94 GLN A C 1
ATOM 793 O O . GLN A 1 94 ? -20.852 1.093 27.224 1.00 76.00 94 GLN A O 1
ATOM 798 N N . GLN A 1 95 ? -18.632 0.832 27.000 1.00 78.62 95 GLN A N 1
ATOM 799 C CA . GLN A 1 95 ? -18.450 0.223 28.317 1.00 78.62 95 GLN A CA 1
ATOM 800 C C . GLN A 1 95 ? -18.719 1.221 29.456 1.00 78.62 95 GLN A C 1
ATOM 802 O O . GLN A 1 95 ? -19.288 0.852 30.484 1.00 78.62 95 GLN A O 1
ATOM 807 N N . GLN A 1 96 ? -18.404 2.505 29.251 1.00 77.94 96 GLN A N 1
ATOM 808 C CA . GLN A 1 96 ? -18.693 3.566 30.220 1.00 77.94 96 GLN A CA 1
ATOM 809 C C . GLN A 1 96 ? -20.200 3.836 30.369 1.00 77.94 96 GLN A C 1
ATOM 811 O O . GLN A 1 96 ? -20.687 3.996 31.489 1.00 77.94 96 GLN A O 1
ATOM 816 N N . VAL A 1 97 ? -20.952 3.829 29.260 1.00 76.94 97 VAL A N 1
ATOM 817 C CA . VAL A 1 97 ? -22.419 3.994 29.281 1.00 76.94 97 VAL A CA 1
ATOM 818 C C . VAL A 1 97 ? -23.091 2.807 29.979 1.00 76.94 97 VAL A C 1
ATOM 820 O O . VAL A 1 97 ? -23.997 3.005 30.789 1.00 76.94 97 VAL A O 1
ATOM 823 N N . GLN A 1 98 ? -22.609 1.584 29.738 1.00 74.88 98 GLN A N 1
ATOM 824 C CA . GLN A 1 98 ? -23.146 0.383 30.382 1.00 74.88 98 GLN A CA 1
ATOM 825 C C . GLN A 1 98 ? -22.910 0.379 31.903 1.00 74.88 98 GLN A C 1
ATOM 827 O O . GLN A 1 98 ? -23.832 0.079 32.663 1.00 74.88 98 GLN A O 1
ATOM 832 N N . ASN A 1 99 ? -21.721 0.789 32.364 1.00 77.62 99 ASN A N 1
ATOM 833 C CA . ASN A 1 99 ? -21.430 0.899 33.799 1.00 77.62 99 ASN A CA 1
ATOM 834 C C . ASN A 1 99 ? -22.286 1.976 34.490 1.00 77.62 99 ASN A C 1
ATOM 836 O O . ASN A 1 99 ? -22.724 1.783 35.625 1.00 77.62 99 ASN A O 1
ATOM 840 N N . GLN A 1 100 ? -22.559 3.097 33.813 1.00 76.25 100 GLN A N 1
ATOM 841 C CA . GLN A 1 100 ? -23.361 4.185 34.381 1.00 76.25 100 GLN A CA 1
ATOM 842 C C . GLN A 1 100 ? -24.851 3.813 34.493 1.00 76.25 100 GLN A C 1
ATOM 844 O O . GLN A 1 100 ? -25.494 4.156 35.486 1.00 76.25 100 GLN A O 1
ATOM 849 N N . GLN A 1 101 ? -25.386 3.037 33.542 1.00 74.12 101 GLN A N 1
ATOM 850 C CA . GLN A 1 101 ? -26.750 2.496 33.635 1.00 74.12 101 GLN A CA 1
ATOM 851 C C . GLN A 1 101 ? -26.906 1.493 34.786 1.00 74.12 101 GLN A C 1
ATOM 853 O O . GLN A 1 101 ? -27.918 1.514 35.489 1.00 74.12 101 GLN A O 1
ATOM 858 N N . GLN A 1 102 ? -25.901 0.645 35.018 1.00 74.50 102 GLN A N 1
ATOM 859 C CA . GLN A 1 102 ? -25.965 -0.368 36.072 1.00 74.50 102 GLN A CA 1
ATOM 860 C C . GLN A 1 102 ? -25.918 0.257 37.479 1.00 74.50 102 GLN A C 1
ATOM 862 O O . GLN A 1 102 ? -26.625 -0.192 38.383 1.00 74.50 102 GLN A O 1
ATOM 867 N N . GLN A 1 103 ? -25.165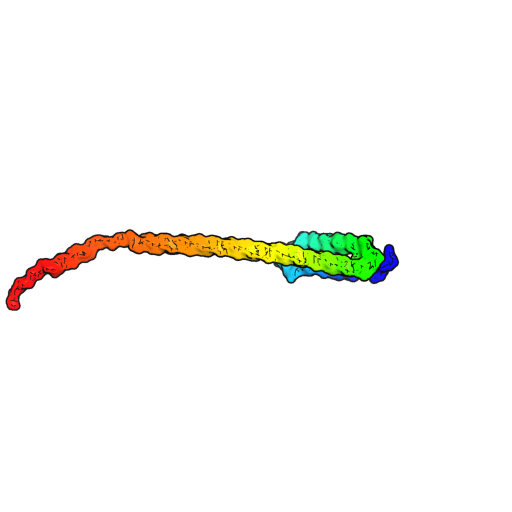 1.349 37.653 1.00 75.12 103 GLN A N 1
ATOM 868 C CA . GLN A 1 103 ? -25.081 2.066 38.929 1.00 75.12 103 GLN A CA 1
ATOM 869 C C . GLN A 1 103 ? -26.383 2.818 39.271 1.00 75.12 103 GLN A C 1
ATOM 871 O O . GLN A 1 103 ? -26.779 2.876 40.436 1.00 75.12 103 GLN A O 1
ATOM 876 N N . GLN A 1 104 ? -27.097 3.330 38.261 1.00 72.56 104 GLN A N 1
ATOM 877 C CA . GLN A 1 104 ? -28.375 4.023 38.456 1.00 72.56 104 GLN A CA 1
ATOM 878 C C . GLN A 1 104 ? -29.508 3.056 38.848 1.00 72.56 104 GLN A C 1
ATOM 880 O O . GLN A 1 104 ? -30.365 3.399 39.664 1.00 72.56 104 GLN A O 1
ATOM 885 N N . GLN A 1 105 ? -29.476 1.819 38.342 1.00 70.50 105 GLN A N 1
ATOM 886 C CA . GLN A 1 105 ? -30.453 0.783 38.693 1.00 70.50 105 GLN A CA 1
ATOM 887 C C . GLN A 1 105 ? -30.288 0.284 40.139 1.00 70.50 105 GLN A C 1
ATOM 889 O O . GLN A 1 105 ? -31.277 -0.000 40.817 1.00 70.50 105 GLN A O 1
ATOM 894 N N . GLN A 1 106 ? -29.051 0.242 40.645 1.00 68.38 106 GLN A N 1
ATOM 895 C CA . GLN A 1 106 ? -28.763 -0.202 42.012 1.00 68.38 106 GLN A CA 1
ATOM 896 C C . GLN A 1 106 ? -29.195 0.830 43.071 1.00 68.38 106 GLN A C 1
ATOM 898 O O . GLN A 1 106 ? -29.684 0.451 44.135 1.00 68.38 106 GLN A O 1
ATOM 903 N N . GLN A 1 107 ? -29.116 2.132 42.762 1.00 64.69 107 GLN A N 1
ATOM 904 C CA . GLN A 1 107 ? -29.634 3.190 43.644 1.00 64.69 107 GLN A CA 1
ATOM 905 C C . GLN A 1 107 ? -31.167 3.206 43.731 1.00 64.69 107 GLN A C 1
ATOM 907 O O . GLN A 1 107 ? -31.717 3.545 44.778 1.00 64.69 107 GLN A O 1
ATOM 912 N N . GLN A 1 108 ? -31.872 2.790 42.674 1.00 61.44 108 GLN A N 1
ATOM 913 C CA . GLN A 1 108 ? -33.338 2.749 42.678 1.00 61.44 108 GLN A CA 1
ATOM 914 C C . GLN A 1 108 ? -33.909 1.597 43.521 1.00 61.44 108 GLN A C 1
ATOM 916 O O . GLN A 1 108 ? -34.989 1.743 44.089 1.00 61.44 108 GLN A O 1
ATOM 921 N N . GLN A 1 109 ? -33.180 0.485 43.669 1.00 58.84 109 GLN A N 1
ATOM 922 C CA . GLN A 1 109 ? -33.588 -0.628 44.541 1.00 58.84 109 GLN A CA 1
ATOM 923 C C . GLN A 1 109 ? -33.334 -0.370 46.030 1.00 58.84 109 GLN A C 1
ATOM 925 O O . GLN A 1 109 ? -34.011 -0.958 46.868 1.00 58.84 109 GLN A O 1
ATOM 930 N N . GLN A 1 110 ? -32.419 0.538 46.377 1.00 55.97 110 GLN A N 1
ATOM 931 C CA . GLN A 1 110 ? -32.141 0.884 47.775 1.00 55.97 110 GLN A CA 1
ATOM 932 C C . GLN A 1 110 ? -33.045 2.005 48.320 1.00 55.97 110 GLN A C 1
ATOM 934 O O . GLN A 1 110 ? -33.103 2.212 49.528 1.00 55.97 110 GLN A O 1
ATOM 939 N N . ALA A 1 111 ? -33.779 2.702 47.444 1.00 55.41 111 ALA A N 1
ATOM 940 C CA . ALA A 1 111 ? -34.709 3.771 47.809 1.00 55.41 111 ALA A CA 1
ATOM 941 C C . ALA A 1 111 ? -36.156 3.291 48.038 1.00 55.41 111 ALA A C 1
ATOM 943 O O . ALA A 1 111 ? -37.046 4.119 48.227 1.00 55.41 111 ALA A O 1
ATOM 944 N N . GLN A 1 112 ? -36.422 1.979 48.016 1.00 52.75 112 GLN A N 1
ATOM 945 C CA . GLN A 1 112 ? -37.756 1.464 48.317 1.00 52.75 112 GLN A CA 1
ATOM 946 C C . GLN A 1 112 ? -38.002 1.571 49.837 1.00 52.75 112 GLN A C 1
ATOM 948 O O . GLN A 1 112 ? -37.278 0.938 50.610 1.00 52.75 112 GLN A O 1
ATOM 953 N N . PRO A 1 113 ? -38.985 2.369 50.303 1.00 57.34 113 PRO A N 1
ATOM 954 C CA . PRO A 1 113 ? -39.289 2.450 51.723 1.00 57.34 113 PRO A CA 1
ATOM 955 C C . PRO A 1 113 ? -39.777 1.081 52.203 1.00 57.34 113 PRO A C 1
ATOM 957 O O . PRO A 1 113 ? -40.684 0.500 51.603 1.00 57.34 113 PRO A O 1
ATOM 960 N N . GLN A 1 114 ? -39.184 0.557 53.279 1.00 55.88 114 GLN A N 1
ATOM 961 C CA . GLN A 1 114 ? -39.717 -0.625 53.954 1.00 55.88 114 GLN A CA 1
ATOM 962 C C . GLN A 1 114 ? -41.189 -0.372 54.325 1.00 55.88 114 GLN A C 1
ATOM 964 O O . GLN A 1 114 ? -41.500 0.688 54.879 1.00 55.88 114 GLN A O 1
ATOM 969 N N . PRO A 1 115 ? -42.111 -1.309 54.038 1.00 58.06 115 PRO A N 1
ATOM 970 C CA . PRO A 1 115 ? -43.509 -1.134 54.395 1.00 58.06 115 PRO A CA 1
ATOM 971 C C . PRO A 1 115 ? -43.645 -1.035 55.929 1.00 58.06 115 PRO A C 1
ATOM 973 O O . PRO A 1 115 ? -43.144 -1.908 56.643 1.00 58.06 115 PRO A O 1
ATOM 976 N N . PRO A 1 116 ? -44.347 -0.016 56.465 1.00 58.97 116 PRO A N 1
ATOM 977 C CA . PRO A 1 116 ? -44.428 0.263 57.906 1.00 58.97 116 PRO A CA 1
ATOM 978 C C . PRO A 1 116 ? -45.157 -0.810 58.742 1.00 58.97 116 PRO A C 1
ATOM 980 O O . PRO A 1 116 ? -45.293 -0.668 59.956 1.00 58.97 116 PRO A O 1
ATOM 983 N N . GLN A 1 117 ? -45.603 -1.914 58.136 1.00 60.47 117 GLN A N 1
ATOM 984 C CA . GLN A 1 117 ? -46.351 -2.966 58.828 1.00 60.47 117 GLN A CA 1
ATOM 985 C C . GLN A 1 117 ? -45.527 -3.768 59.847 1.00 60.47 117 GLN A C 1
ATOM 987 O O . GLN A 1 117 ? -46.107 -4.292 60.796 1.00 60.47 117 GLN A O 1
ATOM 992 N N . GLN A 1 118 ? -44.197 -3.843 59.727 1.00 59.31 118 GLN A N 1
ATOM 993 C CA . GLN A 1 118 ? -43.392 -4.610 60.691 1.00 59.31 118 GLN A CA 1
ATOM 994 C C . GLN A 1 118 ? -43.141 -3.869 62.012 1.00 59.31 118 GLN A C 1
ATOM 996 O O . GLN A 1 118 ? -43.030 -4.504 63.061 1.00 59.31 118 GLN A O 1
ATOM 1001 N N . GLN A 1 119 ? -43.116 -2.533 62.007 1.00 59.72 119 GLN A N 1
ATOM 1002 C CA . GLN A 1 119 ? -42.808 -1.766 63.218 1.00 59.72 119 GLN A CA 1
ATOM 1003 C C . GLN A 1 119 ? -43.995 -1.716 64.196 1.00 59.72 119 GLN A C 1
ATOM 1005 O O . GLN A 1 119 ? -43.805 -1.680 65.413 1.00 59.72 119 GLN A O 1
ATOM 1010 N N . GLN A 1 120 ? -45.227 -1.819 63.687 1.00 61.28 120 GLN A N 1
ATOM 1011 C CA . GLN A 1 120 ? -46.431 -1.812 64.523 1.00 61.28 120 GLN A CA 1
ATOM 1012 C C . GLN A 1 120 ? -46.646 -3.136 65.283 1.00 61.28 120 GLN A C 1
ATOM 1014 O O . GLN A 1 120 ? -47.270 -3.148 66.346 1.00 61.28 120 GLN A O 1
ATOM 1019 N N . GLN A 1 121 ? -46.083 -4.246 64.792 1.00 61.31 121 GLN A N 1
ATOM 1020 C CA . GLN A 1 121 ? -46.216 -5.561 65.430 1.00 61.31 121 GLN A CA 1
ATOM 1021 C C . GLN A 1 121 ? -45.239 -5.758 66.606 1.00 61.31 121 GLN A C 1
ATOM 1023 O O . GLN A 1 121 ? -45.499 -6.558 67.508 1.00 61.31 121 GLN A O 1
ATOM 1028 N N . GLN A 1 122 ? -44.141 -4.994 66.645 1.00 60.62 122 GLN A N 1
ATOM 1029 C CA . GLN A 1 122 ? -43.179 -5.024 67.754 1.00 60.62 122 GLN A CA 1
ATOM 1030 C C . GLN A 1 122 ? -43.627 -4.170 68.950 1.00 60.62 122 GLN A C 1
ATOM 1032 O O . GLN A 1 122 ? -43.375 -4.546 70.095 1.00 60.62 122 GLN A O 1
ATOM 1037 N N . GLN A 1 123 ? -44.357 -3.073 68.714 1.00 60.38 123 GLN A N 1
ATOM 1038 C CA . GLN A 1 123 ? -44.937 -2.274 69.802 1.00 60.38 123 GLN A CA 1
ATOM 1039 C C . GLN A 1 123 ? -46.105 -2.981 70.504 1.00 60.38 123 GLN A C 1
ATOM 1041 O O . GLN A 1 123 ? -46.261 -2.834 71.713 1.00 60.38 123 GLN A O 1
ATOM 1046 N N . GLN A 1 124 ? -46.869 -3.827 69.804 1.00 60.88 124 GLN A N 1
ATOM 1047 C CA . GLN A 1 124 ? -47.936 -4.610 70.446 1.00 60.88 124 GLN A CA 1
ATOM 1048 C C . GLN A 1 124 ? -47.419 -5.739 71.351 1.00 60.88 124 GLN A C 1
ATOM 1050 O O . GLN A 1 124 ? -48.119 -6.137 72.278 1.00 60.88 124 GLN A O 1
ATOM 1055 N N . GLN A 1 125 ? -46.185 -6.219 71.161 1.00 60.38 125 GLN A N 1
ATOM 1056 C CA . GLN A 1 125 ? -45.596 -7.231 72.050 1.00 60.38 125 GLN A CA 1
ATOM 1057 C C . GLN A 1 125 ? -45.055 -6.653 73.366 1.00 60.38 125 GLN A C 1
ATOM 1059 O O . GLN A 1 125 ? -44.963 -7.389 74.345 1.00 60.38 125 GLN A O 1
ATOM 1064 N N . GLN A 1 126 ? -44.771 -5.347 73.430 1.00 58.28 126 GLN A N 1
ATOM 1065 C CA . GLN A 1 126 ? -44.340 -4.673 74.665 1.00 58.28 126 GLN A CA 1
ATOM 1066 C C . GLN A 1 126 ? -45.506 -4.246 75.573 1.00 58.28 126 GLN A C 1
ATOM 1068 O O . GLN A 1 126 ? -45.279 -3.822 76.699 1.00 58.28 126 GLN A O 1
ATOM 1073 N N . MET A 1 127 ? -46.754 -4.408 75.123 1.00 55.94 127 MET A N 1
ATOM 1074 C CA . MET A 1 127 ? -47.963 -4.053 75.879 1.00 55.94 127 MET A CA 1
ATOM 1075 C C . MET A 1 127 ? -48.669 -5.266 76.507 1.00 55.94 127 MET A C 1
ATOM 1077 O O . MET A 1 127 ? -49.854 -5.183 76.822 1.00 55.94 127 MET A O 1
ATOM 1081 N N . ARG A 1 128 ? -47.991 -6.408 76.704 1.00 55.44 128 ARG A N 1
ATOM 1082 C CA . ARG A 1 128 ? -48.571 -7.507 77.496 1.00 55.44 128 ARG A CA 1
ATOM 1083 C C . ARG A 1 128 ? -48.312 -7.248 78.986 1.00 55.44 128 ARG A C 1
ATOM 1085 O O . ARG A 1 128 ? -47.168 -7.397 79.410 1.00 55.44 128 ARG A O 1
ATOM 1092 N N . PRO A 1 129 ? -49.326 -6.893 79.798 1.00 59.97 129 PRO A N 1
ATOM 1093 C CA . PRO A 1 129 ? -49.168 -6.902 81.242 1.00 59.97 129 PRO A CA 1
ATOM 1094 C C . PRO A 1 129 ? -49.001 -8.359 81.677 1.00 59.97 129 PRO A C 1
ATOM 1096 O O . PRO A 1 129 ? -49.898 -9.181 81.491 1.00 59.97 129 PRO A O 1
ATOM 1099 N N . THR A 1 130 ? -47.847 -8.704 82.240 1.00 59.88 130 THR A N 1
ATOM 1100 C CA . THR A 1 130 ? -47.718 -9.938 83.014 1.00 59.88 130 THR A CA 1
ATOM 1101 C C . THR A 1 130 ? -48.441 -9.716 84.337 1.00 59.88 130 THR A C 1
ATOM 1103 O O . THR A 1 130 ? -47.863 -9.231 85.308 1.00 59.88 130 THR A O 1
ATOM 1106 N N . THR A 1 131 ? -49.740 -10.010 84.350 1.00 58.25 131 THR A N 1
ATOM 1107 C CA . THR A 1 131 ? -50.478 -10.314 85.577 1.00 58.25 131 THR A CA 1
ATOM 1108 C C . THR A 1 131 ? -49.822 -11.525 86.229 1.00 58.25 131 THR A C 1
ATOM 1110 O O . THR A 1 131 ? -49.560 -12.520 85.551 1.00 58.25 131 THR A O 1
ATOM 1113 N N . GLY A 1 132 ? -49.495 -11.390 87.510 1.00 55.97 132 GLY A N 1
ATOM 1114 C CA . GLY A 1 132 ? -48.677 -12.345 88.237 1.00 55.97 132 GLY A CA 1
ATOM 1115 C C . GLY A 1 132 ? -49.347 -13.677 88.544 1.00 55.97 132 GLY A C 1
ATOM 1116 O O . GLY A 1 132 ? -50.555 -13.846 88.390 1.00 55.97 132 GLY A O 1
ATOM 1117 N N . SER A 1 133 ? -48.513 -14.592 89.026 1.00 49.16 133 SER A N 1
ATOM 1118 C CA . SER A 1 133 ? -48.716 -15.351 90.257 1.00 49.16 133 SER A CA 1
ATOM 1119 C C . SER A 1 133 ? -47.405 -16.014 90.660 1.00 49.16 133 SER A C 1
ATOM 1121 O O . SER A 1 133 ? -46.540 -16.188 89.772 1.00 49.16 133 SER A O 1
#

Mean predicted aligned error: 13.64 Å

Nearest PDB structures (foldseek):
  4i9o-assembly1_A  TM=9.290E-01  e=2.141E-07  Mus musculus
  5svh-assembly1_A  TM=9.056E-01  e=2.019E-07  Homo sapiens
  2lqi-assembly1_A  TM=8.247E-01  e=6.947E-07  Mus musculus
  1kdx-assembly1_A  TM=8.606E-01  e=1.327E-06  Mus musculus
  2lxs-assembly1_A  TM=8.338E-01  e=2.004E-06  Homo sapiens

Foldseek 3Di:
DVQVVVCDPVNLLVLLVLLLCLLPVPQDPVCPPPVNVVVSSVVSNVLLVVLVVPDPHPVSSVVSSVVVSVVSSVVNVVVVVVVVVVVVVVVVVVVVVVVVVVVVVVVVVVPDDDDCVVVVVVVVVVPDPPPDD